Protein AF-A0A6L7CHU5-F1 (afdb_monomer_lite)

Organism: Escherichia coli (NCBI:txid562)

Secondary structure (DSSP, 8-state):
---EEEEE--STTHHHHHHHHHHTT-EEEEE-S-HHHHHHHHTTT-EEPPP-

Foldseek 3Di:
DAAEDEQEDQPPPSLVVLLVCVVVVHAYEYDYPDVVSVVSSVVSPYHYDDDD

InterPro domains:
  IPR002204 3-hydroxyisobutyrate dehydrogenase-related, conserved site [PS00895] (7-20)
  IPR006115 6-phosphogluconate dehydrogenase, NADP-binding [PF03446] (4-51)
  IPR036291 NAD(P)-binding domain superfamily [SSF51735] (3-51)

Radius of gyration: 10.01 Å; chains: 1; bounding box: 23×26×25 Å

Structure (mmCIF, N/CA/C/O backbone):
data_AF-A0A6L7CHU5-F1
#
_entry.id   AF-A0A6L7CHU5-F1
#
loop_
_atom_site.group_PDB
_atom_site.id
_atom_site.type_symbol
_atom_site.label_atom_id
_atom_site.label_alt_id
_atom_site.label_comp_id
_atom_site.label_asym_id
_atom_site.label_entity_id
_atom_site.label_seq_id
_atom_site.pdbx_PDB_ins_code
_atom_site.Cartn_x
_atom_site.Car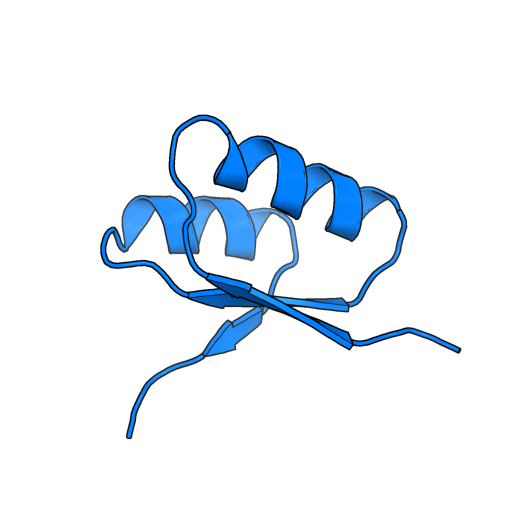tn_y
_atom_site.Cartn_z
_atom_site.occupancy
_atom_site.B_iso_or_equiv
_atom_site.auth_seq_id
_atom_site.auth_comp_id
_atom_site.auth_asym_id
_atom_site.auth_atom_id
_atom_site.pdbx_PDB_model_num
ATOM 1 N N . MET A 1 1 ? -13.621 1.696 14.189 1.00 55.91 1 MET A N 1
ATOM 2 C CA . MET A 1 1 ? -14.116 0.926 13.028 1.00 55.91 1 MET A CA 1
ATOM 3 C C . MET A 1 1 ? -13.114 1.165 11.906 1.00 55.91 1 MET A C 1
ATOM 5 O O . MET A 1 1 ? -13.105 2.252 11.346 1.00 55.91 1 MET A O 1
ATOM 9 N N . THR A 1 2 ? -12.159 0.256 11.700 1.00 65.62 2 THR A N 1
ATOM 10 C CA . THR A 1 2 ? -11.068 0.466 10.732 1.00 65.62 2 THR A CA 1
ATOM 11 C C . THR A 1 2 ? -11.604 0.208 9.329 1.00 65.62 2 THR A C 1
ATOM 13 O O . THR A 1 2 ? -11.960 -0.923 9.011 1.00 65.62 2 THR A O 1
ATOM 16 N N . MET A 1 3 ? -11.719 1.255 8.510 1.00 85.56 3 MET A N 1
ATOM 17 C CA . MET A 1 3 ? -12.176 1.126 7.124 1.00 85.56 3 MET A CA 1
ATOM 18 C C . MET A 1 3 ? -11.039 0.585 6.255 1.00 85.56 3 MET A C 1
ATOM 20 O O . MET A 1 3 ? -9.915 1.092 6.320 1.00 85.56 3 MET A O 1
ATOM 24 N N . LYS A 1 4 ? -11.335 -0.455 5.465 1.00 89.69 4 LYS A N 1
ATOM 25 C CA . LYS A 1 4 ? -10.383 -1.076 4.538 1.00 89.69 4 LYS A CA 1
ATOM 26 C C . LYS A 1 4 ? -10.466 -0.376 3.181 1.00 89.69 4 LYS A C 1
ATOM 28 O O . LYS A 1 4 ? -11.551 -0.272 2.614 1.00 89.69 4 LYS A O 1
ATOM 33 N N . VAL A 1 5 ? -9.337 0.115 2.675 1.00 91.75 5 VAL A N 1
ATOM 34 C CA . VAL A 1 5 ? -9.248 0.898 1.435 1.00 91.75 5 VAL A CA 1
ATOM 35 C C . VAL A 1 5 ? -8.425 0.132 0.405 1.00 91.75 5 VAL A C 1
ATOM 37 O O . VAL A 1 5 ? -7.264 -0.190 0.645 1.00 91.75 5 VAL A O 1
ATOM 40 N N . GLY A 1 6 ? -9.024 -0.145 -0.753 1.00 92.56 6 GLY A N 1
ATOM 41 C CA . GLY A 1 6 ? -8.306 -0.644 -1.924 1.00 92.56 6 GLY A CA 1
ATOM 42 C C . GLY A 1 6 ? -7.724 0.519 -2.725 1.00 92.56 6 GLY A C 1
ATOM 43 O O . GLY A 1 6 ? -8.448 1.459 -3.048 1.00 92.56 6 GLY A O 1
ATOM 44 N N . PHE A 1 7 ? -6.434 0.467 -3.045 1.00 91.44 7 PHE A N 1
ATOM 45 C CA . PHE A 1 7 ? -5.738 1.537 -3.755 1.00 91.44 7 PHE A CA 1
ATOM 46 C C . PHE A 1 7 ? -4.900 0.973 -4.908 1.00 91.44 7 PHE A C 1
ATOM 48 O O . PHE A 1 7 ? -3.937 0.237 -4.697 1.00 91.44 7 PHE A O 1
ATOM 55 N N . ILE A 1 8 ? -5.275 1.317 -6.140 1.00 92.50 8 ILE A N 1
ATOM 56 C CA . ILE A 1 8 ? -4.619 0.833 -7.359 1.00 92.50 8 ILE A CA 1
ATOM 57 C C . ILE A 1 8 ? -3.879 2.001 -8.007 1.00 92.50 8 ILE A C 1
ATOM 59 O O . ILE A 1 8 ? -4.495 3.018 -8.320 1.00 92.50 8 ILE A O 1
ATOM 63 N N . GLY A 1 9 ? -2.573 1.849 -8.223 1.00 90.44 9 GLY A N 1
ATOM 64 C CA . GLY A 1 9 ? -1.726 2.892 -8.804 1.00 90.44 9 GLY A CA 1
ATOM 65 C C . GLY A 1 9 ? -0.819 3.566 -7.774 1.00 90.44 9 GLY A C 1
ATOM 66 O O . GLY A 1 9 ? -1.214 4.508 -7.100 1.00 90.44 9 GLY A O 1
ATOM 67 N N . LEU A 1 10 ? 0.438 3.142 -7.696 1.00 92.69 10 LEU A N 1
ATOM 68 C CA . LEU A 1 10 ? 1.475 3.588 -6.762 1.00 92.69 10 LEU A CA 1
ATOM 69 C C . LEU A 1 10 ? 2.570 4.418 -7.455 1.00 92.69 10 LEU A C 1
ATOM 71 O O . LEU A 1 10 ? 3.747 4.353 -7.097 1.00 92.69 10 LEU A O 1
ATOM 75 N N . GLY A 1 11 ? 2.179 5.216 -8.451 1.00 89.00 11 GLY A N 1
ATOM 76 C CA . GLY A 1 11 ? 3.062 6.178 -9.117 1.00 89.00 11 GLY A CA 1
ATOM 77 C C . GLY A 1 11 ? 3.449 7.366 -8.222 1.00 89.00 11 GLY A C 1
ATOM 78 O O . GLY A 1 11 ? 3.263 7.342 -7.006 1.00 89.00 11 GLY A O 1
ATOM 79 N N . ILE A 1 12 ? 3.935 8.451 -8.836 1.00 91.62 12 ILE A N 1
ATOM 80 C CA . ILE A 1 12 ? 4.478 9.635 -8.134 1.00 91.62 12 ILE A CA 1
ATOM 81 C C . ILE A 1 12 ? 3.516 10.192 -7.072 1.00 91.62 12 ILE A C 1
ATOM 83 O O . ILE A 1 12 ? 3.945 10.510 -5.967 1.00 91.62 12 ILE A O 1
ATOM 87 N N . MET A 1 13 ? 2.216 10.279 -7.379 1.00 89.88 13 MET A N 1
ATOM 88 C CA . MET A 1 13 ? 1.203 10.752 -6.423 1.00 89.88 13 MET A CA 1
ATOM 89 C C . MET A 1 13 ? 0.599 9.634 -5.569 1.00 89.88 13 MET A C 1
ATOM 91 O O . MET A 1 13 ? 0.282 9.851 -4.401 1.00 89.88 13 MET A O 1
ATOM 95 N N . GLY A 1 14 ? 0.444 8.434 -6.130 1.00 92.19 14 GLY A N 1
ATOM 96 C CA . GLY A 1 14 ? -0.207 7.325 -5.438 1.00 92.19 14 GLY A CA 1
ATOM 97 C C . GLY A 1 14 ? 0.579 6.841 -4.222 1.00 92.19 14 GLY A C 1
ATOM 98 O O . GLY A 1 14 ? 0.003 6.583 -3.168 1.00 92.19 14 GLY A O 1
ATOM 99 N N . LYS A 1 15 ? 1.910 6.800 -4.335 1.00 91.06 15 LYS A N 1
ATOM 100 C CA . LYS A 1 15 ? 2.821 6.353 -3.273 1.00 91.06 15 LYS A CA 1
ATOM 101 C C . LYS A 1 15 ? 2.771 7.211 -1.994 1.00 91.06 15 LYS A C 1
ATOM 103 O O . LYS A 1 15 ? 2.628 6.643 -0.913 1.00 91.06 15 LYS A O 1
ATOM 108 N N . PRO A 1 16 ? 2.877 8.557 -2.044 1.00 94.31 16 PRO A N 1
ATOM 109 C CA . PRO A 1 16 ? 2.731 9.377 -0.841 1.00 94.31 16 PRO A CA 1
ATOM 110 C C . PRO A 1 16 ? 1.294 9.379 -0.302 1.00 94.31 16 PRO A C 1
ATOM 112 O O . PRO A 1 16 ? 1.104 9.446 0.912 1.00 94.31 16 PRO A O 1
ATOM 115 N N . MET A 1 17 ? 0.281 9.261 -1.168 1.00 94.75 17 MET A N 1
ATOM 116 C CA . MET A 1 17 ? -1.121 9.224 -0.742 1.00 94.75 17 MET A CA 1
ATOM 117 C C . MET A 1 17 ? -1.451 7.944 0.040 1.00 94.75 17 MET A C 1
ATOM 119 O O . MET A 1 17 ? -2.015 8.029 1.130 1.00 94.75 17 MET A O 1
ATOM 123 N N . SER A 1 18 ? -1.030 6.773 -0.450 1.00 94.31 18 SER A N 1
ATOM 124 C CA . SER A 1 18 ? -1.221 5.492 0.246 1.00 94.31 18 SER A CA 1
ATOM 125 C C . SER A 1 18 ? -0.506 5.464 1.600 1.00 94.31 18 SER A C 1
ATOM 127 O O . SER A 1 18 ? -1.098 5.069 2.605 1.00 94.31 18 SER A O 1
ATOM 129 N N . LYS A 1 19 ? 0.722 5.994 1.670 1.00 93.38 19 LYS A N 1
ATOM 130 C CA . LYS A 1 19 ? 1.470 6.151 2.928 1.00 93.38 19 LYS A CA 1
ATOM 131 C C . LYS A 1 19 ? 0.771 7.085 3.921 1.00 93.38 19 LYS A C 1
ATOM 133 O O . LYS A 1 19 ? 0.787 6.816 5.120 1.00 93.38 19 LYS A O 1
ATOM 138 N N . ASN A 1 20 ? 0.143 8.165 3.459 1.00 95.12 20 ASN A N 1
ATOM 139 C CA . ASN A 1 20 ? -0.612 9.063 4.337 1.00 95.12 20 ASN A CA 1
ATOM 140 C C . ASN A 1 20 ? -1.882 8.406 4.887 1.00 95.12 20 ASN A C 1
ATOM 142 O O . ASN A 1 20 ? -2.197 8.594 6.060 1.00 95.12 20 ASN A O 1
ATOM 146 N N . LEU A 1 21 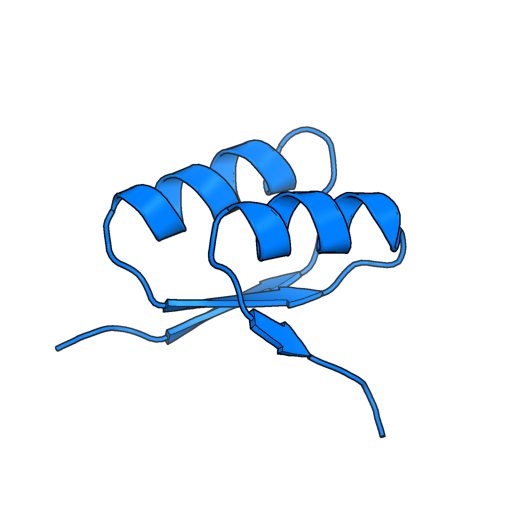? -2.577 7.602 4.081 1.00 92.50 21 LEU A N 1
ATOM 147 C CA . LEU A 1 21 ? -3.734 6.842 4.551 1.00 92.50 21 LEU A CA 1
ATOM 148 C C . LEU A 1 21 ? -3.334 5.796 5.606 1.00 92.50 21 LEU A C 1
ATOM 150 O O . LEU A 1 21 ? -3.995 5.690 6.636 1.00 92.50 21 LEU A O 1
ATOM 154 N N . LEU A 1 22 ? -2.211 5.099 5.414 1.00 92.62 22 LEU A N 1
ATOM 155 C CA . LEU A 1 22 ? -1.657 4.199 6.434 1.00 92.62 22 LEU A CA 1
ATOM 156 C C . LEU A 1 22 ? -1.352 4.942 7.742 1.00 92.62 22 LEU A C 1
ATOM 158 O O . LEU A 1 22 ? -1.760 4.506 8.816 1.00 92.62 22 LEU A O 1
ATOM 162 N N . LYS A 1 23 ? -0.701 6.110 7.658 1.00 92.56 23 LYS A N 1
ATOM 163 C CA . LYS A 1 23 ? -0.416 6.962 8.829 1.00 92.56 23 LYS A CA 1
ATOM 164 C C . LYS A 1 23 ? -1.677 7.456 9.535 1.00 92.56 23 LYS A C 1
ATOM 166 O O . LYS A 1 23 ? -1.660 7.625 10.748 1.00 92.56 23 LYS A O 1
ATOM 171 N N . ALA A 1 24 ? -2.757 7.684 8.794 1.00 92.25 24 ALA A N 1
ATOM 172 C CA . ALA A 1 24 ? -4.050 8.066 9.352 1.00 92.25 24 ALA A CA 1
ATOM 173 C C . ALA A 1 24 ? -4.806 6.887 10.003 1.00 92.25 24 ALA A C 1
ATOM 175 O O . ALA A 1 24 ? -5.903 7.082 10.522 1.00 92.25 24 ALA A O 1
ATOM 176 N N . GLY A 1 25 ? -4.228 5.679 10.007 1.00 91.25 25 GLY A N 1
ATOM 177 C CA . GLY A 1 25 ? -4.785 4.499 10.669 1.00 91.25 25 GLY A CA 1
ATOM 178 C C . GLY A 1 25 ? -5.760 3.695 9.808 1.00 91.25 25 GLY A C 1
ATOM 179 O O . GLY A 1 25 ? -6.488 2.855 10.338 1.00 91.25 25 GLY A O 1
ATOM 180 N N . TYR A 1 26 ? -5.795 3.933 8.493 1.00 92.81 26 TYR A N 1
ATOM 181 C CA . TYR A 1 26 ? -6.585 3.117 7.571 1.00 92.81 26 TYR A CA 1
ATOM 182 C C . TYR A 1 26 ? -5.851 1.821 7.228 1.00 92.81 26 TYR A C 1
ATOM 184 O O . TYR A 1 26 ? -4.635 1.804 7.049 1.00 92.81 26 TYR A O 1
ATOM 192 N N . SER A 1 27 ? -6.607 0.734 7.074 1.00 93.31 27 SER A N 1
ATOM 193 C CA . SER A 1 27 ? -6.067 -0.511 6.527 1.00 93.31 27 SER A CA 1
ATOM 194 C C . SER A 1 27 ? -6.077 -0.406 5.003 1.00 93.31 27 SER A C 1
ATOM 196 O O . SER A 1 27 ? -7.141 -0.217 4.413 1.00 93.31 27 SER A O 1
ATOM 198 N N . LEU A 1 28 ? -4.906 -0.489 4.366 1.00 93.81 28 LEU A N 1
ATOM 199 C CA . LEU A 1 28 ? -4.783 -0.396 2.911 1.00 93.81 28 LEU A CA 1
ATOM 200 C C . LEU A 1 28 ? -4.438 -1.731 2.271 1.00 93.81 28 LEU A C 1
ATOM 202 O O . LEU A 1 28 ? -3.542 -2.429 2.734 1.00 93.81 28 LEU A O 1
ATOM 206 N N . VAL A 1 29 ? -5.085 -2.000 1.140 1.00 94.44 29 VAL A N 1
ATOM 207 C CA . VAL A 1 29 ? -4.694 -3.035 0.184 1.00 94.44 29 VAL A CA 1
ATOM 208 C C . VAL A 1 29 ? -4.267 -2.343 -1.105 1.00 94.44 29 VAL A C 1
ATOM 210 O O . VAL A 1 29 ? -5.044 -1.577 -1.676 1.00 94.44 29 VAL A O 1
ATOM 213 N N . VAL A 1 30 ? -3.042 -2.591 -1.564 1.00 93.50 30 VAL A N 1
ATOM 214 C CA . VAL A 1 30 ? -2.458 -1.923 -2.730 1.00 93.50 30 VAL A CA 1
ATOM 215 C C . VAL A 1 30 ? -2.170 -2.871 -3.890 1.00 93.50 30 VAL A C 1
ATOM 217 O O . VAL A 1 30 ? -1.768 -4.021 -3.695 1.00 93.50 30 VAL A O 1
ATOM 220 N N . ALA A 1 31 ? -2.332 -2.357 -5.108 1.00 93.12 31 ALA A N 1
ATOM 221 C CA . ALA A 1 31 ? -1.932 -3.030 -6.339 1.00 93.12 31 ALA A CA 1
ATOM 222 C C . ALA A 1 31 ? -1.317 -2.031 -7.332 1.00 93.12 31 ALA A C 1
ATOM 224 O O . ALA A 1 31 ? -1.773 -0.895 -7.466 1.00 93.12 31 ALA A O 1
ATOM 225 N N . ASP A 1 32 ? -0.277 -2.456 -8.043 1.00 91.06 32 ASP A N 1
ATOM 226 C CA . ASP A 1 32 ? 0.351 -1.704 -9.130 1.00 91.06 32 ASP A CA 1
ATOM 227 C C . ASP A 1 32 ? 0.996 -2.676 -10.135 1.00 91.06 32 ASP A C 1
ATOM 229 O O . ASP A 1 32 ? 1.102 -3.872 -9.876 1.00 91.06 32 ASP A O 1
ATOM 233 N N . ARG A 1 33 ? 1.439 -2.172 -11.289 1.00 89.88 33 ARG A N 1
ATOM 234 C CA . ARG A 1 33 ? 2.258 -2.945 -12.236 1.00 89.88 33 ARG A CA 1
ATOM 235 C C . ARG A 1 33 ? 3.736 -2.956 -11.845 1.00 89.88 33 ARG A C 1
ATOM 237 O O . ARG A 1 33 ? 4.458 -3.857 -12.253 1.00 89.88 33 ARG A O 1
ATOM 244 N N . ASN A 1 34 ? 4.191 -1.952 -11.098 1.00 89.81 34 ASN A N 1
ATOM 245 C CA . ASN A 1 34 ? 5.557 -1.835 -10.621 1.00 89.81 34 ASN A CA 1
ATOM 246 C C . ASN A 1 34 ? 5.711 -2.536 -9.252 1.00 89.81 34 ASN A C 1
ATOM 248 O O . ASN A 1 34 ? 5.234 -2.008 -8.239 1.00 89.81 34 ASN A O 1
ATOM 252 N N . PRO A 1 35 ? 6.419 -3.680 -9.184 1.00 89.19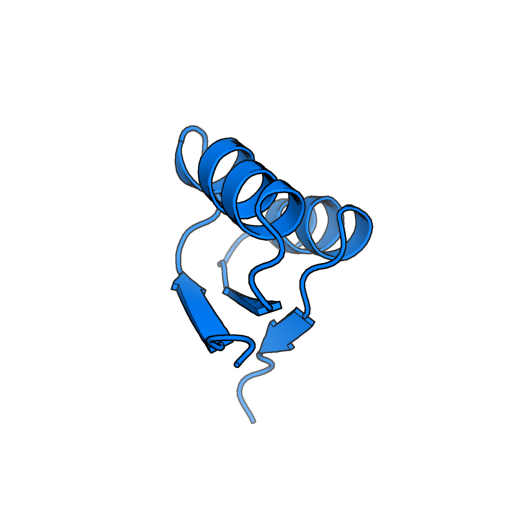 35 PRO A N 1
ATOM 253 C CA . PRO A 1 35 ? 6.613 -4.414 -7.937 1.00 89.19 35 PRO A CA 1
ATOM 254 C C . PRO A 1 35 ? 7.428 -3.632 -6.896 1.00 89.19 35 PRO A C 1
ATOM 256 O O . PRO A 1 35 ? 7.183 -3.780 -5.701 1.00 89.19 35 PRO A O 1
ATOM 259 N N . GLU A 1 36 ? 8.339 -2.745 -7.308 1.00 91.38 36 GLU A N 1
ATOM 260 C CA . GLU A 1 36 ? 9.101 -1.901 -6.375 1.00 91.38 36 GLU A CA 1
ATOM 261 C C . GLU A 1 36 ? 8.204 -0.878 -5.674 1.00 91.38 36 GLU A C 1
ATOM 263 O O . GLU 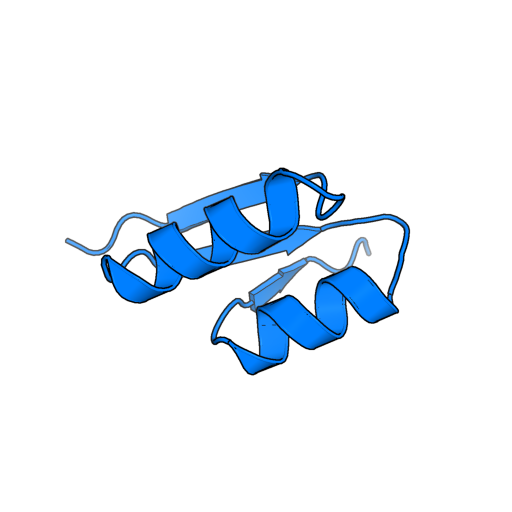A 1 36 ? 8.390 -0.550 -4.499 1.00 91.38 36 GLU A O 1
ATOM 268 N N . ALA A 1 37 ? 7.207 -0.360 -6.396 1.00 91.00 37 ALA A N 1
ATOM 269 C CA . ALA A 1 37 ? 6.253 0.577 -5.829 1.00 91.00 37 ALA A CA 1
ATOM 270 C C . ALA A 1 37 ? 5.368 -0.105 -4.781 1.00 91.00 37 ALA A C 1
ATOM 272 O O . ALA A 1 37 ? 5.138 0.473 -3.719 1.00 91.00 37 ALA A O 1
ATOM 273 N N . ILE A 1 38 ? 4.944 -1.344 -5.056 1.00 92.62 38 ILE A N 1
ATOM 274 C CA . ILE A 1 38 ? 4.220 -2.194 -4.106 1.00 92.62 38 ILE A CA 1
ATOM 275 C C . ILE A 1 38 ? 5.083 -2.461 -2.870 1.00 92.62 38 ILE A C 1
ATOM 277 O O . ILE A 1 38 ? 4.637 -2.188 -1.758 1.00 92.62 38 ILE A O 1
ATOM 281 N N . ALA A 1 39 ? 6.323 -2.925 -3.050 1.00 92.88 39 ALA A N 1
ATOM 282 C CA . ALA A 1 39 ? 7.218 -3.274 -1.948 1.00 92.88 39 ALA A CA 1
ATOM 283 C C . ALA A 1 39 ? 7.454 -2.102 -0.977 1.00 92.88 39 ALA A C 1
ATOM 285 O O . ALA A 1 39 ? 7.382 -2.283 0.236 1.00 92.88 39 ALA A O 1
ATOM 286 N N . ASP A 1 40 ? 7.655 -0.885 -1.490 1.00 92.62 40 ASP A N 1
ATOM 287 C CA . ASP A 1 40 ? 7.855 0.313 -0.659 1.00 92.62 40 ASP A CA 1
ATOM 288 C C . ASP A 1 40 ? 6.597 0.714 0.141 1.00 92.62 40 ASP A C 1
ATOM 290 O O . ASP A 1 40 ? 6.689 1.296 1.223 1.00 92.62 40 ASP A O 1
ATOM 294 N N . VAL A 1 41 ? 5.400 0.413 -0.365 1.00 92.50 41 VAL A N 1
ATOM 295 C CA . VAL A 1 41 ? 4.145 0.714 0.343 1.00 92.50 41 VAL A CA 1
ATOM 296 C C . VAL A 1 41 ? 3.767 -0.409 1.315 1.00 92.50 41 VAL A C 1
ATOM 298 O O . VAL A 1 41 ? 3.269 -0.118 2.402 1.00 92.50 41 VAL A O 1
ATOM 301 N N . ILE A 1 42 ? 4.098 -1.666 1.003 1.00 93.56 42 ILE A N 1
ATOM 302 C CA . ILE A 1 42 ? 4.027 -2.783 1.959 1.00 93.56 42 ILE A CA 1
ATOM 303 C C . ILE A 1 42 ? 4.967 -2.533 3.141 1.00 93.56 42 ILE A C 1
ATOM 305 O O . ILE A 1 42 ? 4.554 -2.673 4.288 1.00 93.56 42 ILE A O 1
ATOM 309 N N . ALA A 1 43 ? 6.202 -2.088 2.885 1.00 93.69 43 ALA A N 1
ATOM 310 C CA . ALA A 1 43 ? 7.157 -1.736 3.937 1.00 93.69 43 ALA A CA 1
ATOM 311 C C . ALA A 1 43 ? 6.642 -0.614 4.861 1.00 93.69 43 ALA A C 1
ATOM 313 O O . ALA A 1 43 ? 7.060 -0.519 6.012 1.00 93.69 43 ALA A O 1
ATOM 314 N N . ALA A 1 44 ? 5.714 0.217 4.376 1.00 91.88 44 ALA A N 1
ATOM 315 C CA . ALA A 1 44 ? 5.041 1.242 5.167 1.00 91.88 44 ALA A CA 1
ATOM 316 C C . ALA A 1 44 ? 3.802 0.735 5.936 1.00 91.88 44 ALA A C 1
ATOM 318 O O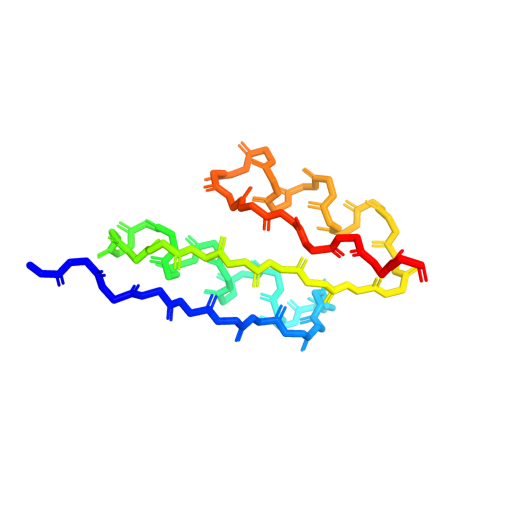 . ALA A 1 44 ? 3.238 1.502 6.715 1.00 91.88 44 ALA A O 1
ATOM 319 N N . GLY A 1 45 ? 3.379 -0.518 5.730 1.00 91.81 45 GLY A N 1
ATOM 320 C CA . GLY A 1 45 ? 2.277 -1.161 6.452 1.00 91.81 45 GLY A CA 1
ATOM 321 C C . GLY A 1 45 ? 1.030 -1.491 5.623 1.00 91.81 45 GLY A C 1
ATOM 322 O O . GLY A 1 45 ? 0.003 -1.815 6.215 1.00 91.81 45 GLY A O 1
ATOM 323 N N . ALA A 1 46 ? 1.071 -1.399 4.288 1.00 93.69 46 ALA A N 1
ATOM 324 C CA . ALA A 1 46 ? -0.031 -1.880 3.448 1.00 93.69 46 ALA A CA 1
ATOM 325 C C . ALA A 1 46 ? 0.012 -3.397 3.223 1.00 93.69 46 ALA A C 1
ATOM 327 O O . ALA A 1 46 ? 1.067 -4.026 3.222 1.00 93.69 46 ALA A O 1
ATOM 328 N N . GLU A 1 47 ? -1.151 -3.962 2.924 1.00 93.00 47 GLU A N 1
ATOM 329 C CA . GLU A 1 47 ? -1.302 -5.290 2.336 1.00 93.00 47 GLU A CA 1
ATOM 330 C C . GLU A 1 47 ? -1.275 -5.182 0.803 1.00 93.00 47 GLU A C 1
ATOM 332 O O . GLU A 1 47 ? -1.592 -4.133 0.244 1.00 93.00 47 GLU A O 1
ATOM 337 N N . THR A 1 48 ? -0.937 -6.258 0.093 1.00 90.62 48 THR A N 1
ATOM 338 C CA . THR A 1 48 ? -1.051 -6.312 -1.374 1.00 90.62 48 THR A CA 1
ATOM 339 C C . THR A 1 48 ? -2.052 -7.369 -1.810 1.00 90.62 48 THR A C 1
ATOM 341 O O . THR A 1 48 ? -2.213 -8.390 -1.143 1.00 90.62 48 THR A O 1
ATOM 344 N N . ALA A 1 49 ? -2.739 -7.116 -2.923 1.00 84.31 49 ALA A N 1
ATOM 345 C CA . ALA A 1 49 ? -3.604 -8.099 -3.557 1.00 84.31 49 ALA A CA 1
ATOM 346 C C . ALA A 1 49 ? -2.849 -8.808 -4.688 1.00 84.31 49 ALA A C 1
ATOM 348 O O . ALA A 1 49 ? -2.461 -8.179 -5.671 1.00 84.31 49 ALA A O 1
ATOM 349 N N . SER A 1 50 ? -2.681 -10.123 -4.565 1.00 74.75 50 SER A N 1
ATOM 350 C CA . SER A 1 50 ? -2.288 -10.993 -5.674 1.00 74.75 50 SER A CA 1
ATOM 351 C C . SER A 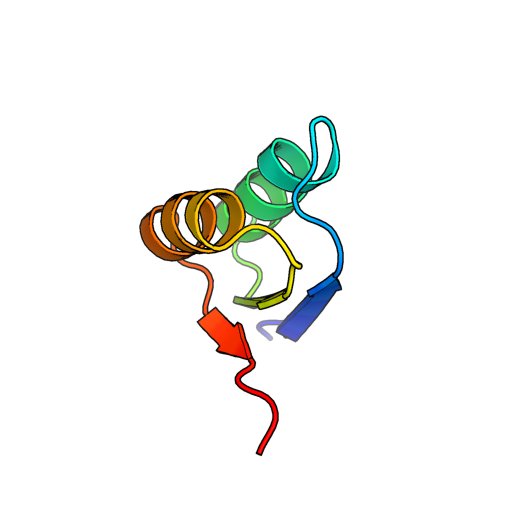1 50 ? -3.531 -11.394 -6.468 1.00 74.75 50 SER A C 1
ATOM 353 O O . SER A 1 50 ? -4.496 -11.893 -5.887 1.00 74.75 50 SER A O 1
ATOM 355 N N . THR A 1 51 ? -3.524 -11.201 -7.785 1.00 65.25 51 THR A N 1
ATOM 356 C CA . THR A 1 51 ? -4.496 -11.861 -8.667 1.00 65.25 51 THR A CA 1
ATOM 357 C C . THR A 1 51 ? -4.208 -13.362 -8.707 1.00 65.25 51 THR A C 1
ATOM 359 O O . THR A 1 51 ? -3.042 -13.743 -8.811 1.00 65.25 51 THR A O 1
ATOM 362 N N . ALA A 1 52 ? -5.259 -14.178 -8.579 1.00 48.88 52 ALA A N 1
ATOM 363 C CA . ALA A 1 52 ? -5.205 -15.633 -8.733 1.00 48.88 52 ALA A CA 1
ATOM 364 C C . ALA A 1 52 ? -4.949 -16.049 -10.188 1.00 48.88 52 ALA A C 1
ATOM 366 O O . ALA A 1 52 ? -5.360 -15.283 -11.091 1.00 48.88 52 ALA A O 1
#

pLDDT: mean 89.04, std 9.43, range [48.88, 95.12]

Sequence (52 aa):
MTMKVGFIGLGIMGKPMSKNLLKAGYSLVVADRNPEAIADVIAAGAETASTA